Protein AF-A0A150G3X3-F1 (afdb_monomer)

Secondary structure (DSSP, 8-state):
----EEEEEP--S--PPEEETTTTEEEEEHHHHHSTT-S--EEEEEE-TTT--EEEEEE-HHHHHHSEEEEE-TTT--EEEEEE--TTT-----GGGSHHHHHHHHHHHHHHHHHHHHHHHHHHHHS------------PPP-----

Structure (mmCIF, N/CA/C/O backbone):
data_AF-A0A150G3X3-F1
#
_entry.id   AF-A0A150G3X3-F1
#
loop_
_atom_site.group_PDB
_atom_site.id
_atom_site.type_symbol
_atom_site.label_atom_id
_atom_site.label_alt_id
_atom_site.label_comp_id
_atom_site.label_asym_id
_atom_site.label_entity_id
_atom_site.label_seq_id
_atom_site.pdbx_PDB_ins_code
_atom_site.Cartn_x
_atom_site.Cartn_y
_atom_site.Cartn_z
_atom_site.occupancy
_atom_site.B_iso_or_equiv
_atom_site.auth_seq_id
_atom_site.auth_comp_id
_atom_site.auth_asym_id
_atom_site.auth_atom_id
_atom_site.pdbx_PDB_model_num
ATOM 1 N N . MET A 1 1 ? 6.492 -26.488 -3.055 1.00 52.84 1 MET A N 1
ATOM 2 C CA . MET A 1 1 ? 6.072 -25.156 -2.581 1.00 52.84 1 MET A CA 1
ATOM 3 C C . MET A 1 1 ? 5.750 -24.310 -3.801 1.00 52.84 1 MET A C 1
ATOM 5 O O . MET A 1 1 ? 6.534 -24.315 -4.738 1.00 52.84 1 MET A O 1
ATOM 9 N N . ASP A 1 2 ? 4.602 -23.642 -3.835 1.00 73.88 2 ASP A N 1
ATOM 10 C CA . ASP A 1 2 ? 4.276 -22.685 -4.897 1.00 73.88 2 ASP A CA 1
ATOM 11 C C . ASP A 1 2 ? 5.188 -21.458 -4.793 1.00 73.88 2 ASP A C 1
ATOM 13 O O . ASP A 1 2 ? 5.109 -20.706 -3.822 1.00 73.88 2 ASP A O 1
ATOM 17 N N . HIS A 1 3 ? 6.065 -21.259 -5.774 1.00 79.94 3 HIS A N 1
ATOM 18 C CA . HIS A 1 3 ? 7.006 -20.140 -5.792 1.00 79.94 3 HIS A CA 1
ATOM 19 C C . HIS A 1 3 ? 6.464 -18.987 -6.645 1.00 79.94 3 HIS A C 1
ATOM 21 O O . HIS A 1 3 ? 6.050 -19.206 -7.782 1.00 79.94 3 HIS A O 1
ATOM 27 N N . LEU A 1 4 ? 6.507 -17.763 -6.109 1.00 84.38 4 LEU A N 1
ATOM 28 C CA . LEU A 1 4 ? 6.282 -16.539 -6.880 1.00 84.38 4 LEU A CA 1
ATOM 29 C C . LEU A 1 4 ? 7.423 -16.379 -7.895 1.00 84.38 4 LEU A C 1
ATOM 31 O O . LEU A 1 4 ? 8.593 -16.453 -7.512 1.00 84.38 4 LEU A O 1
ATOM 35 N N . ARG A 1 5 ? 7.097 -16.155 -9.170 1.00 87.44 5 ARG A N 1
ATOM 36 C CA . ARG A 1 5 ? 8.093 -15.937 -10.230 1.00 87.44 5 ARG A CA 1
ATOM 37 C C . ARG A 1 5 ? 8.136 -14.465 -10.616 1.00 87.44 5 ARG A C 1
ATOM 39 O O . ARG A 1 5 ? 7.100 -13.811 -10.682 1.00 87.44 5 ARG A O 1
ATOM 46 N N . ILE A 1 6 ? 9.334 -13.948 -10.867 1.00 88.69 6 ILE A N 1
ATOM 47 C CA . ILE A 1 6 ? 9.535 -12.580 -11.349 1.00 88.69 6 ILE A CA 1
ATOM 48 C C . ILE A 1 6 ? 10.105 -12.672 -12.760 1.00 88.69 6 ILE A C 1
ATOM 50 O O . ILE A 1 6 ? 11.126 -13.325 -12.973 1.00 88.69 6 ILE A O 1
ATOM 54 N N . GLU A 1 7 ? 9.434 -12.031 -13.707 1.00 88.94 7 GLU A N 1
ATOM 55 C CA . GLU A 1 7 ? 9.815 -11.968 -15.115 1.00 88.94 7 GLU A CA 1
ATOM 56 C C . GLU A 1 7 ? 10.076 -10.516 -15.525 1.00 88.94 7 GLU A C 1
ATOM 58 O O . GLU A 1 7 ? 9.503 -9.573 -14.972 1.00 88.94 7 GLU A O 1
ATOM 63 N N . VAL A 1 8 ? 10.942 -10.331 -16.520 1.00 86.31 8 VAL A N 1
ATOM 64 C CA . VAL A 1 8 ? 11.180 -9.012 -17.112 1.00 86.31 8 VAL A CA 1
ATOM 65 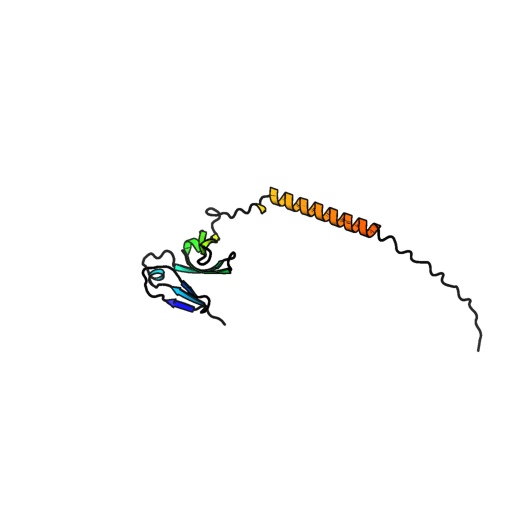C C . VAL A 1 8 ? 10.120 -8.763 -18.178 1.00 86.31 8 VAL A C 1
ATOM 67 O O . VAL A 1 8 ? 9.963 -9.561 -19.102 1.00 86.31 8 VAL A O 1
ATOM 70 N N . LYS A 1 9 ? 9.389 -7.655 -18.044 1.00 84.69 9 LYS A N 1
ATOM 71 C CA . LYS A 1 9 ? 8.433 -7.202 -19.058 1.00 84.69 9 LYS A CA 1
ATOM 72 C C . LYS A 1 9 ? 9.188 -6.521 -20.215 1.00 84.69 9 LYS A C 1
ATOM 74 O O . LYS A 1 9 ? 10.125 -5.769 -19.932 1.00 84.69 9 LYS A O 1
ATOM 79 N N . PRO A 1 10 ? 8.794 -6.731 -21.487 1.00 79.75 10 PRO A N 1
ATOM 80 C CA . PRO A 1 10 ? 9.285 -5.919 -22.602 1.00 79.75 10 PRO A CA 1
ATOM 81 C C . PRO A 1 10 ? 8.984 -4.423 -22.397 1.00 79.75 10 PRO A C 1
ATOM 83 O O . PRO A 1 10 ? 8.023 -4.048 -21.722 1.00 79.75 10 PRO A O 1
ATOM 86 N N . GLU A 1 11 ? 9.835 -3.559 -22.949 1.00 78.00 11 GLU A N 1
ATOM 87 C CA . GLU A 1 11 ? 9.750 -2.114 -22.723 1.00 78.00 11 GLU A CA 1
ATOM 88 C C . GLU A 1 11 ? 8.678 -1.461 -23.606 1.00 78.00 11 GLU A C 1
ATOM 90 O O . GLU A 1 11 ? 8.907 -1.175 -24.775 1.00 78.00 11 GLU A O 1
ATOM 95 N N . ASP A 1 12 ? 7.517 -1.180 -23.015 1.00 75.31 12 ASP A N 1
ATOM 96 C CA . ASP A 1 12 ? 6.393 -0.468 -23.654 1.00 75.31 12 ASP A CA 1
ATOM 97 C C . ASP A 1 12 ? 6.381 1.043 -23.328 1.00 75.31 12 ASP A C 1
ATOM 99 O O . ASP A 1 12 ? 5.379 1.735 -23.490 1.00 75.31 12 ASP A O 1
ATOM 103 N N . GLY A 1 13 ? 7.472 1.571 -22.760 1.00 69.69 13 GLY A N 1
ATOM 104 C CA . GLY A 1 13 ? 7.537 2.941 -22.229 1.00 69.69 13 GLY A CA 1
ATOM 105 C C . GLY A 1 13 ? 6.721 3.168 -20.944 1.00 69.69 13 GLY A C 1
ATOM 106 O O . GLY A 1 13 ? 6.839 4.220 -20.317 1.00 69.69 13 GLY A O 1
ATOM 107 N N . SER A 1 14 ? 5.934 2.179 -20.510 1.00 72.00 14 SER A N 1
ATOM 108 C CA . SER A 1 14 ? 5.267 2.167 -19.208 1.00 72.00 14 SER A CA 1
ATOM 109 C C . SER A 1 14 ? 6.183 1.594 -18.125 1.00 72.00 14 SER A C 1
ATOM 111 O O . SER A 1 14 ? 6.852 0.583 -18.324 1.00 72.00 14 SER A O 1
ATOM 113 N N . THR A 1 15 ? 6.169 2.224 -16.949 1.00 73.56 15 THR A N 1
ATOM 114 C CA . THR A 1 15 ? 6.874 1.751 -15.740 1.00 73.56 15 THR A CA 1
ATOM 115 C C . THR A 1 15 ? 5.976 0.916 -14.825 1.00 73.56 15 THR A C 1
ATOM 117 O O . THR A 1 15 ? 6.357 0.600 -13.696 1.00 73.56 15 THR A O 1
ATOM 120 N N . ASP A 1 16 ? 4.771 0.586 -15.291 1.00 77.62 16 ASP A N 1
ATOM 121 C CA . ASP A 1 16 ? 3.785 -0.145 -14.508 1.00 77.62 16 ASP A CA 1
ATOM 122 C C . ASP A 1 16 ? 4.147 -1.632 -14.368 1.00 77.62 16 ASP A C 1
ATOM 124 O O . ASP A 1 16 ? 4.699 -2.249 -15.284 1.00 77.62 16 ASP A O 1
ATOM 128 N N . VAL A 1 17 ? 3.859 -2.190 -13.190 1.00 86.94 17 VAL A N 1
ATOM 129 C CA . VAL A 1 17 ? 4.148 -3.586 -12.846 1.00 86.94 17 VAL A CA 1
ATOM 130 C C . VAL A 1 17 ? 2.886 -4.409 -13.017 1.00 86.94 17 VAL A C 1
ATOM 132 O O . VAL A 1 17 ? 1.872 -4.129 -12.385 1.00 86.94 17 VAL A O 1
ATOM 135 N N . GLU A 1 18 ? 2.978 -5.486 -13.787 1.00 86.38 18 GLU A N 1
ATOM 136 C CA . GLU A 1 18 ? 1.850 -6.388 -13.995 1.00 86.38 18 GLU A CA 1
ATOM 137 C C . GLU A 1 18 ? 1.944 -7.607 -13.080 1.00 86.38 18 GLU A C 1
ATOM 139 O O . GLU A 1 18 ? 3.018 -8.180 -12.875 1.00 86.38 18 GLU A O 1
ATOM 144 N N . TYR A 1 19 ? 0.800 -8.021 -12.541 1.00 88.19 19 TYR A N 1
ATOM 145 C CA . TYR A 1 19 ? 0.676 -9.231 -11.738 1.00 88.19 19 TYR A CA 1
ATOM 146 C C . TYR A 1 19 ? -0.312 -10.195 -12.384 1.00 88.19 19 TYR A C 1
ATOM 148 O O . TYR A 1 19 ? -1.471 -9.849 -12.602 1.00 88.19 19 TYR A O 1
ATOM 156 N N . ASP A 1 20 ? 0.152 -11.412 -12.646 1.00 86.62 20 ASP A N 1
ATOM 157 C CA . ASP A 1 20 ? -0.656 -12.516 -13.144 1.00 86.62 20 ASP A CA 1
ATOM 158 C C . ASP A 1 20 ? -0.935 -13.505 -12.004 1.00 86.62 20 ASP A C 1
ATOM 160 O O . ASP A 1 20 ? -0.015 -14.138 -11.476 1.00 86.62 20 ASP A O 1
ATOM 164 N N . ASP A 1 21 ? -2.203 -13.618 -11.600 1.00 82.44 21 ASP A N 1
ATOM 165 C CA . ASP A 1 21 ? -2.605 -14.472 -10.474 1.00 82.44 21 ASP A CA 1
ATOM 166 C C . ASP A 1 21 ? -2.565 -15.967 -10.838 1.00 82.44 21 ASP A C 1
ATOM 168 O O . ASP A 1 21 ? -2.140 -16.786 -10.021 1.00 82.44 21 ASP A O 1
ATOM 172 N N . ALA A 1 22 ? -2.911 -16.319 -12.084 1.00 83.56 22 ALA A N 1
ATOM 173 C CA . ALA A 1 22 ? -2.969 -17.703 -12.559 1.00 83.56 22 ALA A CA 1
ATOM 174 C C . ALA A 1 22 ? -1.588 -18.378 -12.559 1.00 83.56 22 ALA A C 1
ATOM 176 O O . ALA A 1 22 ? -1.444 -19.522 -12.125 1.00 83.56 22 ALA A O 1
ATOM 177 N N . GLY A 1 23 ? -0.564 -17.660 -13.018 1.00 82.56 23 GLY A N 1
ATOM 178 C CA . GLY A 1 23 ? 0.825 -18.107 -13.024 1.00 82.56 23 GLY A CA 1
ATOM 179 C C . GLY A 1 23 ? 1.625 -17.695 -11.788 1.00 82.56 23 GLY A C 1
ATOM 180 O O . GLY A 1 23 ? 2.775 -18.117 -11.657 1.00 82.56 23 GLY A O 1
ATOM 181 N N . LYS A 1 24 ? 1.058 -16.866 -10.896 1.00 84.62 24 LYS A N 1
ATOM 182 C CA . LYS A 1 24 ? 1.770 -16.205 -9.783 1.00 84.62 24 LYS A CA 1
ATOM 183 C C . LYS A 1 24 ? 3.060 -15.531 -10.271 1.00 84.62 24 LYS A C 1
ATOM 185 O O . LYS A 1 24 ? 4.131 -15.696 -9.677 1.00 84.62 24 LYS A O 1
ATOM 190 N N . VAL A 1 25 ? 2.949 -14.795 -11.376 1.00 88.94 25 VAL A N 1
ATOM 191 C CA . VAL A 1 25 ? 4.074 -14.123 -12.034 1.00 88.94 25 VAL A CA 1
ATOM 192 C C . VAL A 1 25 ? 3.952 -12.616 -11.859 1.00 88.94 25 VAL A C 1
ATOM 194 O O . VAL A 1 25 ? 2.910 -12.032 -12.146 1.00 88.94 25 VAL A O 1
ATOM 197 N N . VAL A 1 26 ? 5.032 -11.974 -11.423 1.00 89.38 26 VAL A N 1
ATOM 198 C CA . VAL A 1 26 ? 5.168 -10.513 -11.443 1.00 89.38 26 VAL A CA 1
ATOM 199 C C . VAL A 1 26 ? 6.042 -10.128 -12.629 1.00 89.38 26 VAL A C 1
ATOM 201 O O . VAL A 1 26 ? 7.178 -10.590 -12.719 1.00 89.38 26 VAL A O 1
ATOM 204 N N . ARG A 1 27 ? 5.541 -9.269 -13.517 1.00 90.12 27 ARG A N 1
ATOM 205 C CA . ARG A 1 27 ? 6.283 -8.772 -14.680 1.00 90.12 27 ARG A CA 1
ATOM 206 C C . ARG A 1 27 ? 6.703 -7.331 -14.450 1.00 90.12 27 ARG A C 1
ATOM 208 O O . ARG A 1 27 ? 5.855 -6.462 -14.256 1.00 90.12 27 ARG A O 1
ATOM 215 N N . ILE A 1 28 ? 8.011 -7.085 -14.453 1.00 88.31 28 ILE A N 1
ATOM 216 C CA . ILE A 1 28 ? 8.592 -5.777 -14.126 1.00 88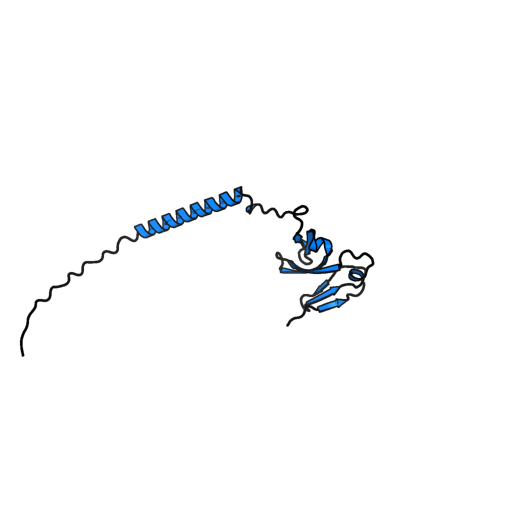.31 28 ILE A CA 1
ATOM 217 C C . ILE A 1 28 ? 9.413 -5.282 -15.322 1.00 88.31 28 ILE A C 1
ATOM 219 O O . ILE A 1 28 ? 10.293 -6.014 -15.781 1.00 88.31 28 ILE A O 1
ATOM 223 N N . PRO A 1 29 ? 9.165 -4.068 -15.841 1.00 85.44 29 PRO A N 1
ATOM 224 C CA . PRO A 1 29 ? 10.010 -3.492 -16.880 1.00 85.44 29 PRO A CA 1
ATOM 225 C C . PRO A 1 29 ? 11.380 -3.114 -16.302 1.00 85.44 29 PRO A C 1
ATOM 227 O O . PRO A 1 29 ? 11.477 -2.559 -15.204 1.00 85.44 29 PRO A O 1
ATOM 230 N N . LEU A 1 30 ? 12.454 -3.402 -17.043 1.00 81.31 30 LEU A N 1
ATOM 231 C CA . LEU A 1 30 ? 13.827 -3.186 -16.569 1.00 81.31 30 LEU A CA 1
ATOM 232 C C . LEU A 1 30 ? 14.127 -1.701 -16.295 1.00 81.31 30 LEU A C 1
ATOM 234 O O . LEU A 1 30 ? 14.783 -1.378 -15.303 1.00 81.31 30 LEU A O 1
ATOM 238 N N . SER A 1 31 ? 13.570 -0.791 -17.098 1.00 79.00 31 SER A N 1
ATOM 239 C CA . SER A 1 31 ? 13.632 0.663 -16.879 1.00 79.00 31 SER A CA 1
ATOM 240 C C . SER A 1 31 ? 13.102 1.108 -15.514 1.00 79.00 31 SER A C 1
ATOM 242 O O . SER A 1 31 ? 13.618 2.075 -14.950 1.00 79.00 31 SER A O 1
ATOM 244 N N . ALA A 1 32 ? 12.135 0.395 -14.929 1.00 77.75 32 ALA A N 1
ATOM 245 C CA . ALA A 1 32 ? 11.631 0.715 -13.594 1.00 77.75 32 ALA A CA 1
ATOM 246 C C . ALA A 1 32 ? 12.599 0.312 -12.462 1.00 77.75 32 ALA A C 1
ATOM 248 O O . ALA A 1 32 ? 12.485 0.836 -11.354 1.00 77.75 32 ALA A O 1
ATOM 249 N N . LEU A 1 33 ? 13.560 -0.583 -12.729 1.00 74.81 33 LEU A N 1
ATOM 250 C CA . LEU A 1 33 ? 14.556 -1.053 -11.756 1.00 74.81 33 LEU A CA 1
ATOM 251 C C . LEU A 1 33 ? 15.936 -0.403 -11.933 1.00 74.81 33 LEU A C 1
ATOM 253 O O . LEU A 1 33 ? 16.648 -0.227 -10.946 1.00 74.81 33 LEU A O 1
ATOM 257 N N . SER A 1 34 ? 16.319 -0.060 -13.167 1.00 68.50 34 SER A N 1
ATOM 258 C CA . SER A 1 34 ? 17.689 0.354 -13.518 1.00 68.50 34 SER A CA 1
ATOM 259 C C . SER A 1 34 ? 17.838 1.823 -13.927 1.00 68.50 34 SER A C 1
ATOM 261 O O . SER A 1 34 ? 18.949 2.248 -14.232 1.00 68.50 34 SER A O 1
ATOM 263 N N . GLY A 1 35 ? 16.761 2.615 -13.937 1.00 65.88 35 GLY A N 1
ATOM 264 C CA . GLY A 1 35 ? 16.844 4.041 -14.255 1.00 65.88 35 GLY A CA 1
ATOM 265 C C . GLY A 1 35 ? 17.709 4.814 -13.253 1.00 65.88 35 GLY A C 1
ATOM 266 O O . GLY A 1 35 ? 17.507 4.719 -12.039 1.00 65.88 35 GLY A O 1
ATOM 267 N N . GLU A 1 36 ? 18.656 5.610 -13.749 1.00 56.31 36 GLU A N 1
ATOM 268 C CA . GLU A 1 36 ? 19.462 6.510 -12.923 1.00 56.31 36 GLU A CA 1
ATOM 269 C C . GLU A 1 36 ? 18.526 7.499 -12.199 1.00 56.31 36 GLU A C 1
ATOM 271 O O . GLU A 1 36 ? 17.821 8.291 -12.822 1.00 56.31 36 GLU A O 1
ATOM 276 N N . GLY A 1 37 ? 18.425 7.383 -10.869 1.00 62.47 37 GLY A N 1
ATOM 277 C CA . GLY A 1 37 ? 17.469 8.151 -10.058 1.00 62.47 37 GLY A CA 1
ATOM 278 C C . GLY A 1 37 ? 16.116 7.475 -9.780 1.00 62.47 37 GLY A C 1
ATOM 279 O O . GLY A 1 37 ? 15.193 8.147 -9.308 1.00 62.47 37 GLY A O 1
ATOM 280 N N . ALA A 1 38 ? 15.973 6.164 -10.016 1.00 67.44 38 ALA A N 1
ATOM 281 C CA . ALA A 1 38 ? 14.762 5.412 -9.683 1.00 67.44 38 ALA A CA 1
ATOM 282 C C . ALA A 1 38 ? 14.440 5.487 -8.175 1.00 67.44 38 ALA A C 1
ATOM 284 O O . ALA A 1 38 ? 15.006 4.788 -7.339 1.00 67.44 38 ALA A O 1
ATOM 285 N N 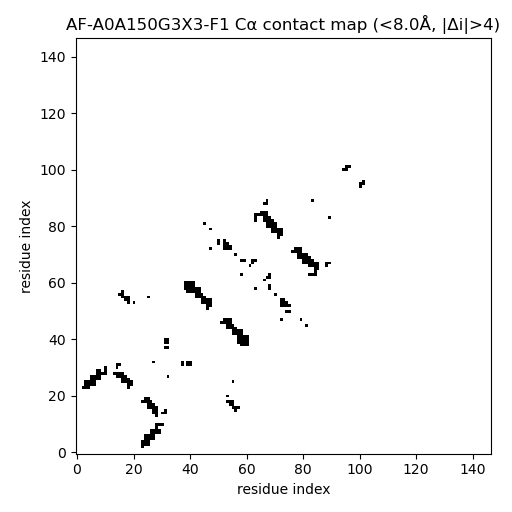. ARG A 1 39 ? 13.479 6.346 -7.810 1.00 76.81 39 ARG A N 1
ATOM 286 C CA . ARG A 1 39 ? 13.010 6.501 -6.420 1.00 76.81 39 ARG A CA 1
ATOM 287 C C . ARG A 1 39 ? 12.136 5.343 -5.942 1.00 76.81 39 ARG A C 1
ATOM 289 O O . ARG A 1 39 ? 11.888 5.255 -4.747 1.00 76.81 39 ARG A O 1
ATOM 296 N N . ARG A 1 40 ? 11.608 4.511 -6.848 1.00 83.81 40 ARG A N 1
ATOM 297 C CA . ARG A 1 40 ? 10.646 3.437 -6.552 1.00 83.81 40 ARG A CA 1
ATOM 298 C C . ARG A 1 40 ? 11.229 2.085 -6.949 1.00 83.81 40 ARG A C 1
ATOM 300 O O . ARG A 1 40 ? 11.025 1.632 -8.063 1.00 83.81 40 ARG A O 1
ATOM 307 N N . THR A 1 41 ? 11.956 1.463 -6.031 1.00 86.38 41 THR A N 1
ATOM 308 C CA . THR A 1 41 ? 12.691 0.210 -6.278 1.00 86.38 41 THR A CA 1
ATOM 309 C C . THR A 1 41 ? 12.194 -0.956 -5.429 1.00 86.38 41 THR A C 1
ATOM 311 O O . THR A 1 41 ? 12.546 -2.104 -5.686 1.00 86.38 41 THR A O 1
ATOM 314 N N . LYS A 1 42 ? 11.358 -0.698 -4.416 1.00 88.44 42 LYS A N 1
ATOM 315 C CA . LYS A 1 42 ? 10.839 -1.746 -3.537 1.00 88.44 42 LYS A CA 1
ATOM 316 C C . LYS A 1 42 ? 9.564 -2.336 -4.133 1.00 88.44 42 LYS A C 1
ATOM 318 O O . LYS A 1 42 ? 8.561 -1.634 -4.222 1.00 88.44 42 LYS A O 1
ATOM 323 N N . LEU A 1 43 ? 9.587 -3.613 -4.507 1.00 90.56 43 LEU A N 1
ATOM 324 C CA . LEU A 1 43 ? 8.391 -4.331 -4.950 1.00 90.56 43 LEU A CA 1
ATOM 325 C C . LEU A 1 43 ? 7.517 -4.704 -3.748 1.00 90.56 43 LEU A C 1
ATOM 327 O O . LEU A 1 43 ? 7.993 -5.314 -2.791 1.00 90.56 43 LEU A O 1
ATOM 331 N N . VAL A 1 44 ? 6.235 -4.362 -3.818 1.00 92.00 44 VAL A N 1
ATOM 332 C CA . VAL A 1 44 ? 5.225 -4.711 -2.818 1.00 92.00 44 VAL A CA 1
ATOM 333 C C . VAL A 1 44 ? 4.063 -5.392 -3.520 1.00 92.00 44 VAL A C 1
ATOM 335 O O . VAL A 1 44 ? 3.513 -4.849 -4.474 1.00 92.00 44 VAL A O 1
ATOM 338 N N . LEU A 1 45 ? 3.687 -6.569 -3.028 1.00 92.75 45 LEU A N 1
ATOM 339 C CA . LEU A 1 45 ? 2.474 -7.279 -3.415 1.00 92.75 45 LEU A CA 1
ATOM 340 C C . LEU A 1 45 ? 1.490 -7.188 -2.251 1.00 92.75 45 LEU A C 1
ATOM 342 O O . LEU A 1 45 ? 1.826 -7.585 -1.135 1.00 92.75 45 LEU A O 1
ATOM 346 N N . PHE A 1 46 ? 0.291 -6.670 -2.499 1.00 93.75 46 PHE A N 1
ATOM 347 C CA . PHE A 1 46 ? -0.759 -6.593 -1.485 1.00 93.75 46 PHE A CA 1
ATOM 348 C C . PHE A 1 46 ? -2.083 -7.136 -2.018 1.00 93.75 46 PHE A C 1
ATOM 350 O O . PHE A 1 46 ? -2.310 -7.189 -3.227 1.00 93.75 46 PHE A O 1
ATOM 357 N N . THR A 1 47 ? -2.949 -7.554 -1.097 1.00 94.06 47 THR A N 1
ATOM 358 C CA . THR A 1 47 ? -4.305 -8.031 -1.397 1.00 94.06 47 THR A CA 1
ATOM 359 C C . THR A 1 47 ? -5.303 -6.980 -0.926 1.00 94.06 47 THR A C 1
ATOM 361 O O . THR A 1 47 ? -5.222 -6.509 0.206 1.00 94.06 47 THR A O 1
ATOM 364 N N . CYS A 1 48 ? -6.224 -6.577 -1.797 1.00 94.25 48 CYS A N 1
ATOM 365 C CA . CYS A 1 48 ? -7.275 -5.624 -1.468 1.00 94.25 48 CYS A CA 1
ATOM 366 C C . CYS A 1 48 ? -8.315 -6.273 -0.548 1.00 94.25 48 CYS A C 1
ATOM 368 O O . CYS A 1 48 ? -8.965 -7.240 -0.936 1.00 94.25 48 CYS A O 1
ATOM 370 N N . ASN A 1 49 ? -8.558 -5.690 0.627 1.00 93.12 49 ASN A N 1
ATOM 371 C CA . ASN A 1 49 ? -9.579 -6.194 1.556 1.00 93.12 49 ASN A CA 1
ATOM 372 C C . ASN A 1 49 ? -11.021 -6.004 1.049 1.00 93.12 49 ASN A C 1
ATOM 374 O O . ASN A 1 49 ? -11.930 -6.650 1.555 1.00 93.12 49 ASN A O 1
ATOM 378 N N . LYS A 1 50 ? -11.248 -5.119 0.066 1.00 93.38 50 LYS A N 1
ATOM 379 C CA . LYS A 1 50 ? -12.587 -4.842 -0.478 1.00 93.38 50 LYS A CA 1
ATOM 380 C C . LYS A 1 50 ? -13.000 -5.843 -1.558 1.00 93.38 50 LYS A C 1
ATOM 382 O O . LYS A 1 50 ? -14.121 -6.329 -1.527 1.00 93.38 50 LYS A O 1
ATOM 387 N N . CYS A 1 51 ? -12.130 -6.110 -2.534 1.00 94.88 51 CYS A N 1
ATOM 388 C CA . CYS A 1 51 ? -12.450 -6.976 -3.677 1.00 94.88 51 CYS A CA 1
ATOM 389 C C . CYS A 1 51 ? -11.661 -8.293 -3.714 1.00 94.88 51 CYS A C 1
ATOM 391 O O . CYS A 1 51 ? -11.909 -9.112 -4.590 1.00 94.88 51 CYS A O 1
ATOM 393 N N . GLY A 1 52 ? -10.684 -8.492 -2.824 1.00 92.12 52 GLY A N 1
ATOM 394 C CA . GLY A 1 52 ? -9.809 -9.670 -2.821 1.00 92.12 52 GLY A CA 1
ATOM 395 C C . GLY A 1 52 ? -8.738 -9.683 -3.919 1.00 92.12 52 GLY A C 1
ATOM 396 O O . GLY A 1 52 ? -7.878 -10.559 -3.914 1.00 92.12 52 GLY A O 1
ATOM 397 N N . GLY A 1 53 ? -8.749 -8.716 -4.842 1.00 90.38 53 GLY A N 1
ATOM 398 C CA . GLY A 1 53 ? -7.763 -8.613 -5.918 1.00 90.38 53 GLY A CA 1
ATOM 399 C C . GLY A 1 53 ? -6.349 -8.352 -5.392 1.00 90.38 53 GLY A C 1
ATOM 400 O O . GLY A 1 53 ? -6.159 -7.598 -4.433 1.00 90.38 53 GLY A O 1
ATOM 401 N N . ARG A 1 54 ? -5.345 -8.961 -6.030 1.00 91.50 54 ARG A N 1
ATOM 402 C CA . ARG A 1 54 ? -3.924 -8.745 -5.726 1.00 91.50 54 ARG A CA 1
ATOM 403 C C . ARG A 1 54 ? -3.320 -7.716 -6.665 1.00 91.50 54 ARG A C 1
ATOM 405 O O . ARG A 1 54 ? -3.644 -7.665 -7.846 1.00 91.50 54 ARG A O 1
ATOM 412 N N . THR A 1 55 ? -2.426 -6.890 -6.144 1.00 92.12 55 THR A N 1
ATOM 413 C CA . THR A 1 55 ? -1.749 -5.859 -6.933 1.00 92.12 55 THR A CA 1
ATOM 414 C C . THR A 1 55 ? -0.286 -5.781 -6.526 1.00 92.12 55 THR A C 1
ATOM 416 O O . THR A 1 55 ? 0.033 -5.706 -5.336 1.00 92.12 55 THR A O 1
ATOM 419 N N . ALA A 1 56 ? 0.601 -5.815 -7.520 1.00 92.44 56 ALA A N 1
ATOM 420 C CA . ALA A 1 56 ? 2.033 -5.617 -7.352 1.00 92.44 56 ALA A CA 1
ATOM 421 C C . ALA A 1 56 ? 2.401 -4.181 -7.741 1.00 92.44 56 ALA A C 1
ATOM 423 O O . ALA A 1 56 ? 1.891 -3.657 -8.725 1.00 92.44 56 ALA A O 1
ATOM 424 N N . ARG A 1 57 ? 3.275 -3.523 -6.974 1.00 90.19 57 ARG A N 1
ATOM 425 C CA . ARG A 1 57 ? 3.700 -2.149 -7.264 1.00 90.19 57 ARG A CA 1
ATOM 426 C C . ARG A 1 57 ? 5.110 -1.872 -6.770 1.00 90.19 57 ARG A C 1
ATOM 428 O O . ARG A 1 57 ? 5.514 -2.367 -5.719 1.00 90.19 57 ARG A O 1
ATOM 435 N N . LEU A 1 58 ? 5.833 -1.024 -7.497 1.00 90.44 58 LEU A N 1
ATOM 436 C CA . LEU A 1 58 ? 7.098 -0.457 -7.038 1.00 90.44 58 LEU A CA 1
ATOM 437 C C . LEU A 1 58 ? 6.848 0.799 -6.198 1.00 90.44 58 LEU A C 1
ATOM 439 O O . LEU A 1 58 ? 6.195 1.749 -6.637 1.00 90.44 58 LEU A O 1
ATOM 443 N N . VAL A 1 59 ? 7.389 0.816 -4.983 1.00 91.56 59 VAL A N 1
ATOM 444 C CA . VAL A 1 59 ? 7.251 1.914 -4.021 1.00 91.56 59 VAL A CA 1
ATOM 445 C C . VAL A 1 59 ? 8.615 2.450 -3.607 1.00 91.56 59 VAL A C 1
ATOM 447 O O . VAL A 1 59 ? 9.649 1.802 -3.788 1.00 91.56 59 VAL A O 1
ATOM 450 N N . ASN A 1 60 ? 8.623 3.663 -3.053 1.00 90.00 60 ASN A N 1
ATOM 451 C CA . ASN A 1 60 ? 9.849 4.250 -2.533 1.00 90.00 60 ASN A CA 1
ATOM 452 C C . ASN A 1 60 ? 10.274 3.524 -1.243 1.00 90.00 60 ASN A C 1
ATOM 454 O O . ASN A 1 60 ? 9.495 3.526 -0.285 1.00 90.00 60 ASN A O 1
ATOM 458 N N . PRO A 1 61 ? 11.483 2.928 -1.189 1.00 91.00 61 PRO A N 1
ATOM 459 C CA . PRO A 1 61 ? 11.952 2.216 -0.004 1.00 91.00 61 PRO A CA 1
ATOM 460 C C . PRO A 1 61 ? 12.023 3.118 1.235 1.00 91.00 61 PRO A C 1
ATOM 462 O O . PRO A 1 61 ? 11.606 2.700 2.309 1.00 91.00 61 PRO A O 1
ATOM 465 N N . VAL A 1 62 ? 12.437 4.379 1.087 1.00 90.06 62 VAL A N 1
ATOM 466 C CA . VAL A 1 62 ? 12.529 5.328 2.210 1.00 90.06 62 VAL A CA 1
ATOM 467 C C . VAL A 1 62 ? 11.142 5.647 2.767 1.00 90.06 62 VAL A C 1
ATOM 4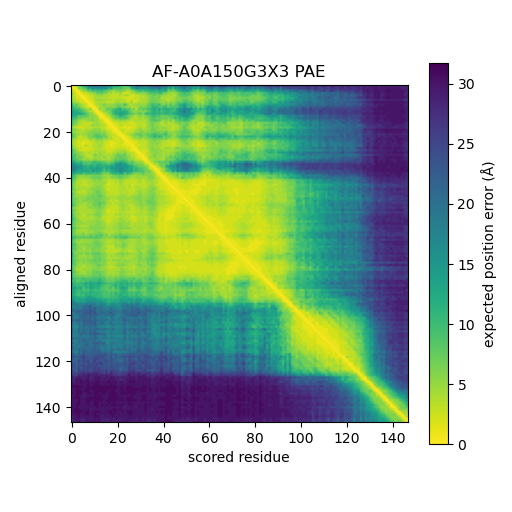69 O O . VAL A 1 62 ? 10.940 5.658 3.979 1.00 90.06 62 VAL A O 1
ATOM 472 N N . ALA A 1 63 ? 10.154 5.854 1.890 1.00 90.44 63 ALA A N 1
ATOM 473 C CA . ALA A 1 63 ? 8.775 6.090 2.318 1.00 90.44 63 ALA A CA 1
ATOM 474 C C . ALA A 1 63 ? 8.175 4.855 3.008 1.00 90.44 63 ALA A C 1
ATOM 476 O O . ALA A 1 63 ? 7.405 4.998 3.953 1.00 90.44 63 ALA A O 1
ATOM 477 N N . TRP A 1 64 ? 8.561 3.653 2.575 1.00 92.12 64 TRP A N 1
ATOM 478 C CA . TRP A 1 64 ? 8.160 2.408 3.224 1.00 92.12 64 TRP A CA 1
ATOM 479 C C . TRP A 1 64 ? 8.728 2.286 4.645 1.00 92.12 64 TRP A C 1
ATOM 481 O O . TRP A 1 64 ? 8.034 1.866 5.567 1.00 92.12 64 TRP A O 1
ATOM 491 N N . GLU A 1 65 ? 9.990 2.654 4.848 1.00 91.38 65 GLU A N 1
ATOM 492 C CA . GLU A 1 65 ? 10.650 2.478 6.144 1.00 91.38 65 GLU A CA 1
ATOM 493 C C . GLU A 1 65 ? 10.372 3.607 7.138 1.00 91.38 65 GLU A C 1
ATOM 495 O O . GLU A 1 65 ? 10.254 3.338 8.336 1.00 91.38 65 GLU A O 1
ATOM 500 N N . GLN A 1 66 ? 10.254 4.850 6.662 1.00 90.12 66 GLN A N 1
ATOM 501 C CA . GLN A 1 66 ? 10.213 6.052 7.506 1.00 90.12 66 GLN A CA 1
ATOM 502 C C . GLN A 1 66 ? 9.028 6.986 7.232 1.00 90.12 66 GLN A C 1
ATOM 504 O O . GLN A 1 66 ? 8.879 8.004 7.907 1.00 90.12 66 GLN A O 1
ATOM 509 N N . GLY A 1 67 ? 8.192 6.682 6.244 1.00 90.81 67 GLY A N 1
ATOM 510 C CA . GLY A 1 67 ? 7.123 7.566 5.800 1.00 90.81 67 GLY A CA 1
ATOM 511 C C . GLY A 1 67 ? 5.760 6.892 5.783 1.00 90.81 67 GLY A C 1
ATOM 512 O O . GLY A 1 67 ? 5.393 6.123 6.682 1.00 90.81 67 GLY A O 1
ATOM 513 N N . VAL A 1 68 ? 5.003 7.252 4.750 1.00 92.62 68 VAL A N 1
ATOM 514 C CA . VAL A 1 68 ? 3.679 6.722 4.451 1.00 92.62 68 VAL A CA 1
ATOM 515 C C . VAL A 1 68 ? 3.642 6.351 2.972 1.00 92.62 68 VAL A C 1
ATOM 517 O O . VAL A 1 68 ? 4.142 7.094 2.124 1.00 92.62 68 VAL A O 1
ATOM 520 N N . VAL A 1 69 ? 3.069 5.194 2.665 1.00 93.31 69 VAL A N 1
ATOM 521 C CA . VAL A 1 69 ? 2.907 4.680 1.307 1.00 93.31 69 VAL A CA 1
ATOM 522 C C . VAL A 1 69 ? 1.450 4.301 1.095 1.00 93.31 69 VAL A C 1
ATOM 524 O O . VAL A 1 69 ? 0.899 3.470 1.818 1.00 93.31 69 VAL A O 1
ATOM 527 N N . PHE A 1 70 ? 0.863 4.880 0.052 1.00 93.00 70 PHE A N 1
ATOM 528 C CA . PHE A 1 70 ? -0.466 4.539 -0.436 1.00 93.00 70 PHE A CA 1
ATOM 529 C C . PHE A 1 70 ? -0.357 3.728 -1.725 1.00 93.00 70 PHE A C 1
ATOM 531 O O . PHE A 1 70 ? 0.526 3.969 -2.553 1.00 93.00 70 PHE A O 1
ATOM 538 N N . GLY A 1 71 ? -1.266 2.778 -1.900 1.00 92.25 71 GLY A N 1
ATOM 539 C CA . GLY A 1 71 ? -1.368 1.955 -3.095 1.00 92.25 71 GLY A CA 1
ATOM 540 C C . GLY A 1 71 ? -2.806 1.888 -3.574 1.00 92.25 71 GLY A C 1
ATOM 541 O O . GLY A 1 71 ? -3.701 1.540 -2.810 1.00 92.25 71 GLY A O 1
ATOM 542 N N . GLN A 1 72 ? -3.022 2.209 -4.844 1.00 93.75 72 GLN A N 1
ATOM 543 C CA . GLN A 1 72 ? -4.303 1.982 -5.501 1.00 93.75 72 GLN A CA 1
ATOM 544 C C . GLN A 1 72 ? -4.425 0.509 -5.909 1.00 93.75 72 GLN A C 1
ATOM 546 O O . GLN A 1 72 ? -3.472 -0.054 -6.453 1.00 93.75 72 GLN A O 1
ATOM 551 N N . CYS A 1 73 ? -5.574 -0.110 -5.638 1.00 93.62 73 CYS A N 1
ATOM 552 C CA . CYS A 1 73 ? -5.892 -1.453 -6.115 1.00 93.62 73 CYS A CA 1
ATOM 553 C C . CYS A 1 73 ? -6.068 -1.446 -7.640 1.00 93.62 73 CYS A C 1
ATOM 555 O O . CYS A 1 73 ? -6.841 -0.644 -8.155 1.00 93.62 73 CYS A O 1
ATOM 557 N N . GLY A 1 74 ? -5.416 -2.370 -8.350 1.00 89.00 74 GLY A N 1
ATOM 558 C CA . GLY A 1 74 ? -5.534 -2.482 -9.810 1.00 89.00 74 GLY A CA 1
ATOM 559 C C . GLY A 1 74 ? -6.887 -3.012 -10.307 1.00 89.00 74 GLY A C 1
ATOM 560 O O . GLY A 1 74 ? -7.163 -2.931 -11.494 1.00 89.00 74 GLY A O 1
ATOM 561 N N . THR A 1 75 ? -7.731 -3.560 -9.422 1.00 90.25 75 THR A N 1
ATOM 562 C CA . THR A 1 75 ? -9.031 -4.152 -9.796 1.00 90.25 75 THR A CA 1
ATOM 563 C C . THR A 1 75 ? -10.213 -3.239 -9.483 1.00 90.25 75 THR A C 1
ATOM 565 O O . THR A 1 75 ? -11.098 -3.081 -10.311 1.00 90.25 75 THR A O 1
ATOM 568 N N . CYS A 1 76 ? -10.270 -2.678 -8.270 1.00 94.12 76 CYS A N 1
ATOM 569 C CA . CYS A 1 76 ? -11.399 -1.851 -7.822 1.00 94.12 76 CYS A CA 1
ATOM 570 C C . CYS A 1 76 ? -11.039 -0.374 -7.630 1.00 94.12 76 CYS A C 1
ATOM 572 O O . CYS A 1 76 ? -11.864 0.385 -7.126 1.00 94.12 76 CYS A O 1
ATOM 574 N N . GLU A 1 77 ? -9.802 0.008 -7.966 1.00 93.56 77 GLU A N 1
ATOM 575 C CA . GLU A 1 77 ? -9.298 1.389 -7.983 1.00 93.56 77 GLU A CA 1
ATOM 576 C C . GLU A 1 77 ? -9.357 2.138 -6.640 1.00 93.56 77 GLU A C 1
ATOM 578 O O . GLU A 1 77 ? -9.067 3.333 -6.575 1.00 93.56 77 GLU A O 1
ATOM 583 N N . VAL A 1 78 ? -9.661 1.435 -5.545 1.00 94.94 78 VAL A N 1
ATOM 584 C CA . VAL A 1 78 ? -9.654 1.981 -4.185 1.00 94.94 78 VAL A CA 1
ATOM 585 C C . VAL A 1 78 ? -8.221 2.191 -3.704 1.00 94.94 78 VAL A C 1
ATOM 587 O O . VAL A 1 78 ? -7.335 1.365 -3.934 1.00 94.94 78 VAL A O 1
ATOM 590 N N . TRP A 1 79 ? -8.004 3.302 -3.003 1.00 94.06 79 TRP A N 1
ATOM 591 C CA . TRP A 1 79 ? -6.740 3.616 -2.350 1.00 94.06 79 TRP A CA 1
ATOM 592 C C . TRP A 1 79 ? -6.640 2.932 -0.991 1.00 94.06 79 TRP A C 1
ATOM 594 O O . TRP A 1 79 ? -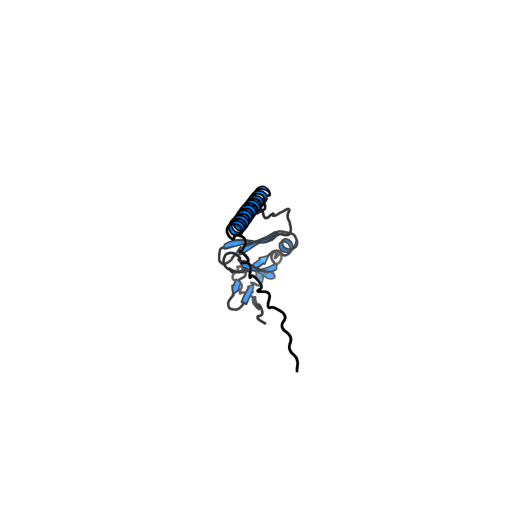7.530 3.045 -0.152 1.00 94.06 79 TRP A O 1
ATOM 604 N N . HIS A 1 80 ? -5.524 2.249 -0.770 1.00 93.25 80 HIS A N 1
ATOM 605 C CA . HIS A 1 80 ? -5.194 1.588 0.482 1.00 93.25 80 HIS A CA 1
ATOM 606 C C . HIS A 1 80 ? -3.946 2.208 1.094 1.00 93.25 80 HIS A C 1
ATOM 608 O O . HIS A 1 80 ? -2.978 2.523 0.395 1.00 93.25 80 HIS A O 1
ATOM 614 N N . VAL A 1 81 ? -3.948 2.331 2.417 1.00 92.88 81 VAL A N 1
ATOM 615 C CA . VAL A 1 81 ? -2.731 2.617 3.174 1.00 92.88 81 VAL A CA 1
ATOM 616 C C . VAL A 1 81 ? -1.949 1.315 3.278 1.00 92.88 81 VAL A C 1
ATOM 618 O O . VAL A 1 81 ? -2.407 0.363 3.902 1.00 92.88 81 VAL A O 1
ATOM 621 N N . LEU A 1 82 ? -0.792 1.247 2.620 1.00 92.69 82 LEU A N 1
ATOM 622 C CA . LEU A 1 82 ? 0.045 0.044 2.632 1.00 92.69 82 LEU A CA 1
ATOM 623 C C . LEU A 1 82 ? 0.989 0.041 3.830 1.00 92.69 82 LEU A C 1
ATOM 625 O O . LEU A 1 82 ? 1.235 -0.995 4.437 1.00 92.69 82 LEU A O 1
ATOM 629 N N . GLN A 1 83 ? 1.530 1.210 4.158 1.00 91.81 83 GLN A N 1
ATOM 630 C CA . GLN A 1 83 ? 2.437 1.383 5.280 1.00 91.81 83 GLN A CA 1
ATOM 631 C C . GLN A 1 83 ? 2.326 2.818 5.783 1.00 91.81 83 GLN A C 1
ATOM 633 O O . GLN A 1 83 ? 2.461 3.751 4.999 1.00 91.81 83 GLN A O 1
ATOM 638 N N . ALA A 1 84 ? 2.126 3.002 7.085 1.00 89.31 84 ALA A N 1
ATOM 639 C CA . ALA A 1 84 ? 2.156 4.311 7.727 1.00 89.31 84 ALA A CA 1
ATOM 640 C C . ALA A 1 84 ? 2.960 4.213 9.026 1.00 89.31 84 ALA A C 1
ATOM 642 O O . ALA A 1 84 ? 2.447 3.792 10.058 1.00 89.31 84 ALA A O 1
ATOM 643 N N . ARG A 1 85 ? 4.258 4.532 8.963 1.00 85.75 85 ARG A N 1
ATOM 644 C CA . ARG A 1 85 ? 5.138 4.529 10.150 1.00 85.75 85 ARG A CA 1
ATOM 645 C C . ARG A 1 85 ? 5.279 5.909 10.775 1.00 85.75 85 ARG A C 1
ATOM 647 O O . ARG A 1 85 ? 5.583 6.019 11.960 1.00 85.75 85 ARG A O 1
ATOM 654 N N . ASN A 1 86 ? 5.050 6.959 9.993 1.00 86.94 86 ASN A N 1
ATOM 655 C CA . ASN A 1 86 ? 5.189 8.332 10.450 1.00 86.94 86 ASN A CA 1
ATOM 656 C C . ASN A 1 86 ? 3.833 8.961 10.798 1.00 86.94 86 ASN A C 1
ATOM 658 O O . ASN A 1 86 ? 3.136 9.476 9.923 1.00 86.94 86 ASN A O 1
ATOM 662 N N . LYS A 1 87 ? 3.513 8.981 12.098 1.00 82.69 87 LYS A N 1
ATOM 663 C CA . LYS A 1 87 ? 2.278 9.571 12.645 1.00 82.69 87 LYS A CA 1
ATOM 664 C C . LYS A 1 87 ? 2.150 11.083 12.424 1.00 82.69 87 LYS A C 1
ATOM 666 O O . LYS A 1 87 ? 1.059 11.617 12.520 1.00 82.69 87 LYS A O 1
ATOM 671 N N . LYS A 1 88 ? 3.246 11.790 12.111 1.00 85.44 88 LYS A N 1
ATOM 672 C CA . LYS A 1 88 ? 3.186 13.230 11.791 1.00 85.44 88 LYS A CA 1
ATOM 673 C C . LYS A 1 88 ? 2.588 13.502 10.410 1.00 85.44 88 LYS A C 1
ATOM 675 O O . LYS A 1 88 ? 2.221 14.635 10.129 1.00 85.44 88 LYS A O 1
ATOM 680 N N . ILE A 1 89 ? 2.576 12.497 9.534 1.00 84.31 89 ILE A N 1
ATOM 681 C CA . ILE A 1 89 ? 2.140 12.626 8.137 1.00 84.31 89 ILE A CA 1
ATOM 682 C C . ILE A 1 89 ? 0.744 12.028 7.947 1.00 84.31 89 ILE A C 1
ATOM 684 O O . ILE A 1 89 ? -0.008 12.485 7.093 1.00 84.31 89 ILE A O 1
ATOM 688 N N . TYR A 1 90 ? 0.405 10.998 8.721 1.00 85.94 90 TYR A N 1
ATOM 689 C CA . TYR A 1 90 ? -0.850 10.274 8.586 1.00 85.94 90 TYR A CA 1
ATOM 690 C C . TYR A 1 90 ? -1.300 9.713 9.933 1.00 85.94 90 TYR A C 1
ATOM 692 O O . TYR A 1 90 ? -0.505 9.096 10.647 1.00 85.94 90 TYR A O 1
ATOM 700 N N . GLU A 1 91 ? -2.588 9.864 10.217 1.00 85.19 91 GLU A N 1
ATOM 701 C CA . GLU A 1 91 ? -3.278 9.255 11.346 1.00 85.19 91 GLU A CA 1
ATOM 702 C C . GLU A 1 91 ? -4.595 8.656 10.848 1.00 85.19 91 GLU A C 1
ATOM 704 O O . GLU A 1 91 ? -5.347 9.301 10.116 1.00 85.19 91 GLU A O 1
ATOM 709 N N . GLU A 1 92 ? -4.851 7.398 11.206 1.00 82.94 92 GLU A N 1
ATOM 710 C CA . GLU A 1 92 ? -6.119 6.744 10.901 1.00 82.94 92 GLU A CA 1
ATOM 711 C C . GLU A 1 92 ? -7.117 7.082 12.006 1.00 82.94 92 GLU A C 1
ATOM 713 O O . GLU A 1 92 ? -7.027 6.561 13.115 1.00 82.94 92 GLU A O 1
ATOM 718 N N . VAL A 1 93 ? -8.065 7.963 11.692 1.00 85.06 93 VAL A N 1
ATOM 719 C CA . VAL A 1 93 ? -9.177 8.284 12.586 1.00 85.06 93 VAL A CA 1
ATOM 720 C C . VAL A 1 93 ? -10.323 7.327 12.293 1.00 85.06 93 VAL A C 1
ATOM 722 O O . VAL A 1 93 ? -10.913 7.354 11.211 1.00 85.06 93 VAL A O 1
ATOM 725 N N . ARG A 1 94 ? -10.652 6.477 13.264 1.00 80.75 94 ARG A N 1
ATOM 726 C CA . ARG A 1 94 ? -11.869 5.666 13.238 1.00 80.75 94 ARG A CA 1
ATOM 727 C C . ARG A 1 94 ? -12.867 6.294 14.197 1.00 80.75 94 ARG A C 1
ATOM 729 O O . ARG A 1 94 ? -12.645 6.281 15.395 1.00 80.75 94 ARG A O 1
ATOM 736 N N . TYR A 1 95 ? -13.983 6.794 13.676 1.00 76.81 95 TYR A N 1
ATOM 737 C CA . TYR A 1 95 ? -15.026 7.462 14.472 1.00 76.81 95 TYR A CA 1
ATOM 738 C C . TYR A 1 95 ? -15.588 6.598 15.617 1.00 76.81 95 TYR A C 1
ATOM 740 O O . TYR A 1 95 ? -16.026 7.112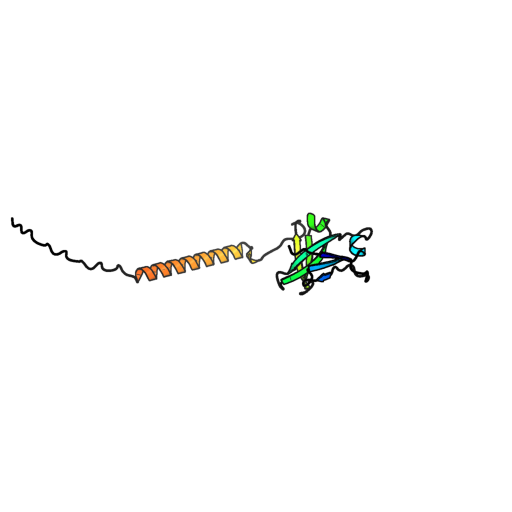 16.635 1.00 76.81 95 TYR A O 1
ATOM 748 N N . LYS A 1 96 ? -15.539 5.266 15.485 1.00 73.88 96 LYS A N 1
ATOM 749 C CA . LYS A 1 9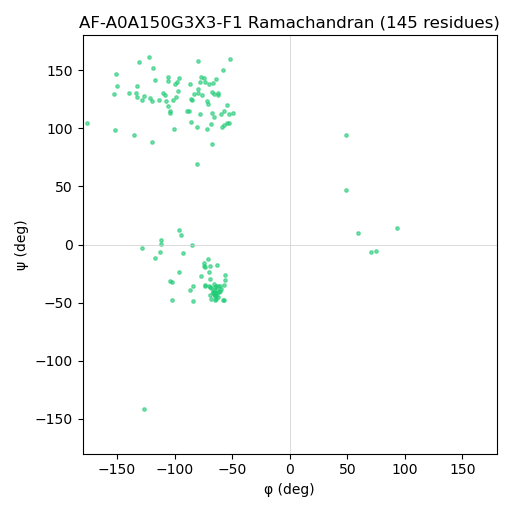6 ? -15.918 4.336 16.564 1.00 73.88 96 LYS A CA 1
ATOM 750 C C . LYS A 1 96 ? -14.937 4.322 17.740 1.00 73.88 96 LYS A C 1
ATOM 752 O O . LYS A 1 96 ? -15.319 3.947 18.838 1.00 73.88 96 LYS A O 1
ATOM 757 N N . ASP A 1 97 ? -13.688 4.705 17.497 1.00 75.31 97 ASP A N 1
ATOM 758 C CA . ASP A 1 97 ? -12.644 4.768 18.517 1.00 75.31 97 ASP A CA 1
ATOM 759 C C . ASP A 1 97 ? -12.687 6.108 19.282 1.00 75.31 97 ASP A C 1
ATOM 761 O O . ASP A 1 97 ? -11.881 6.319 20.187 1.00 75.31 97 ASP A O 1
ATOM 765 N N . GLU A 1 98 ? -13.609 7.024 18.946 1.00 77.06 98 GLU A N 1
ATOM 766 C CA . GLU A 1 98 ? -13.825 8.228 19.748 1.00 77.06 98 GLU A CA 1
ATOM 767 C C . GLU A 1 98 ? -14.403 7.861 21.123 1.00 77.06 98 GLU A C 1
ATOM 769 O O . GLU A 1 98 ? -15.307 7.026 21.210 1.00 77.06 98 GLU A O 1
ATOM 774 N N . PRO A 1 99 ? -13.941 8.511 22.206 1.00 76.88 99 PRO A N 1
ATOM 775 C CA . PRO A 1 99 ? -14.335 8.159 23.571 1.00 76.88 99 PRO A CA 1
ATOM 776 C C . PRO A 1 99 ? -15.855 8.215 23.778 1.00 76.88 99 PRO A C 1
ATOM 778 O O . PRO A 1 99 ? -16.421 7.348 24.432 1.00 76.88 99 PRO A O 1
ATOM 781 N N . GLN A 1 100 ? -16.538 9.156 23.119 1.00 76.75 100 GLN A N 1
ATOM 782 C CA . GLN A 1 100 ? -17.998 9.271 23.160 1.00 76.75 100 GLN A CA 1
ATOM 783 C C . GLN A 1 100 ? -18.712 8.045 22.573 1.00 76.75 100 GLN A C 1
ATOM 785 O O . GLN A 1 100 ? -19.733 7.617 23.104 1.00 76.75 100 GLN A O 1
ATOM 790 N N . ALA A 1 101 ? -18.185 7.476 21.486 1.00 72.44 101 ALA A N 1
ATOM 791 C CA . ALA A 1 101 ? -18.751 6.287 20.856 1.00 72.44 101 ALA A CA 1
ATOM 792 C C . ALA A 1 101 ? -18.468 5.024 21.688 1.00 72.44 101 ALA A C 1
ATOM 794 O O . ALA A 1 101 ? -19.322 4.145 21.778 1.00 72.44 101 ALA A O 1
ATOM 795 N N . GLN A 1 102 ? -17.303 4.958 22.342 1.00 77.94 102 GLN A N 1
ATOM 796 C CA . GLN A 1 102 ? -16.940 3.859 23.239 1.00 77.94 102 GLN A CA 1
ATOM 797 C C . GLN A 1 102 ? -17.778 3.852 24.522 1.00 77.94 102 GLN A C 1
ATOM 799 O O . GLN A 1 102 ? -18.255 2.791 24.912 1.00 77.94 102 GLN A O 1
ATOM 804 N N . GLU A 1 103 ? -18.002 5.014 25.144 1.00 83.69 103 GLU A N 1
ATOM 805 C CA . GLU A 1 103 ? -18.887 5.147 26.312 1.00 83.69 103 GLU A CA 1
ATOM 806 C C . GLU A 1 103 ? -20.327 4.744 25.972 1.00 83.69 103 GLU A C 1
ATOM 808 O O . GLU A 1 103 ? -20.962 4.030 26.743 1.00 83.69 103 GLU A O 1
ATOM 813 N N . GLN A 1 104 ? -20.828 5.128 24.792 1.00 80.44 104 GLN A N 1
ATOM 814 C CA . GLN A 1 104 ? -22.157 4.717 24.327 1.00 80.44 104 GLN A CA 1
ATOM 815 C C . GLN A 1 104 ? -22.260 3.204 24.099 1.00 80.44 104 GLN A C 1
ATOM 817 O O . GLN A 1 104 ? -23.250 2.598 24.497 1.00 80.44 104 GLN A O 1
ATOM 822 N N . GLU A 1 105 ? -21.257 2.583 23.471 1.00 83.25 105 GLU A N 1
ATOM 823 C CA . GLU A 1 105 ? -21.254 1.133 23.233 1.00 83.25 105 GLU A CA 1
ATOM 824 C C . GLU A 1 105 ? -21.094 0.340 24.542 1.00 83.25 105 GLU A C 1
ATOM 826 O O . GLU A 1 105 ? -21.723 -0.704 24.706 1.00 83.25 105 GLU A O 1
ATOM 831 N N . GLN A 1 106 ? -20.295 0.843 25.492 1.00 85.50 106 GLN A N 1
ATOM 832 C CA . GLN A 1 106 ? -20.151 0.257 26.828 1.00 85.50 106 GLN A CA 1
ATOM 833 C C . GLN A 1 106 ? -21.456 0.330 27.622 1.00 85.50 106 GLN A C 1
ATOM 835 O O . GLN A 1 106 ? -21.890 -0.703 28.125 1.00 85.50 106 GLN A O 1
ATOM 840 N N . ALA A 1 107 ? -22.107 1.497 27.657 1.00 88.00 107 ALA A N 1
ATOM 841 C CA . ALA A 1 107 ? -23.399 1.672 28.318 1.00 88.00 107 ALA A CA 1
ATOM 842 C C . ALA A 1 107 ? -24.461 0.726 27.737 1.00 88.00 107 ALA A C 1
ATOM 844 O O . ALA A 1 107 ? -25.087 -0.020 28.480 1.00 88.00 107 ALA A O 1
ATOM 845 N N . GLN A 1 108 ? -24.571 0.646 26.405 1.00 88.88 108 GLN A N 1
ATOM 846 C CA . GLN A 1 108 ? -25.504 -0.276 25.743 1.00 88.88 108 GLN A CA 1
ATOM 847 C C . GLN A 1 108 ? -25.226 -1.747 26.082 1.00 88.88 108 GLN A C 1
ATOM 849 O O . GLN A 1 108 ? -26.152 -2.546 26.192 1.00 88.88 108 GLN A O 1
ATOM 854 N N . ARG A 1 109 ? -23.951 -2.129 26.231 1.00 89.94 109 ARG A N 1
ATOM 855 C CA . ARG A 1 109 ? -23.560 -3.488 26.635 1.00 89.94 109 ARG A CA 1
ATOM 856 C C . ARG A 1 109 ? -23.897 -3.789 28.091 1.00 89.94 109 ARG A C 1
ATOM 858 O O . ARG A 1 109 ? -24.191 -4.942 28.399 1.00 89.94 109 ARG A O 1
ATOM 865 N N . GLU A 1 110 ? -23.775 -2.802 28.973 1.00 91.75 110 GLU A N 1
ATOM 866 C CA . GLU A 1 110 ? -24.158 -2.924 30.380 1.00 91.75 110 GLU A CA 1
ATOM 867 C C . GLU A 1 110 ? -25.678 -3.038 30.509 1.00 91.75 110 GLU A C 1
ATOM 869 O O . GLU A 1 110 ? -26.139 -3.999 31.117 1.00 91.75 110 GLU A O 1
ATOM 874 N N . GLU A 1 111 ? -26.441 -2.180 29.825 1.00 90.62 111 GLU A N 1
ATOM 875 C CA . GLU A 1 111 ? -27.909 -2.244 29.773 1.00 90.62 111 GLU A CA 1
ATOM 876 C C . GLU A 1 111 ? -28.399 -3.608 29.258 1.00 90.62 111 GLU A C 1
ATOM 878 O O . GLU A 1 111 ? -29.224 -4.254 29.896 1.00 90.62 111 GLU A O 1
ATOM 883 N N . GLN A 1 112 ? -27.833 -4.110 28.153 1.00 88.94 112 GLN A N 1
ATOM 884 C CA . GLN A 1 112 ? -28.178 -5.437 27.622 1.00 88.94 112 GLN A CA 1
ATOM 885 C C . GLN A 1 112 ? -27.873 -6.564 28.613 1.00 88.94 112 GLN A C 1
ATOM 887 O O . GLN A 1 112 ? -28.660 -7.497 28.747 1.00 88.94 112 GLN A O 1
ATOM 892 N N . ARG A 1 113 ? -26.744 -6.482 29.328 1.00 90.25 113 ARG A N 1
ATOM 893 C CA . ARG A 1 113 ? -26.365 -7.485 30.330 1.00 90.25 113 ARG A CA 1
ATOM 894 C C . ARG A 1 113 ? -27.306 -7.444 31.537 1.00 90.25 113 ARG A C 1
ATOM 896 O O . ARG A 1 113 ? -27.610 -8.501 32.081 1.00 90.25 113 ARG A O 1
ATOM 903 N N . GLU A 1 114 ? -27.744 -6.261 31.960 1.00 89.38 114 GLU A N 1
ATOM 904 C CA . GLU A 1 114 ? -28.737 -6.101 33.028 1.00 89.38 114 GLU A CA 1
ATOM 905 C C . GLU A 1 114 ? -30.109 -6.644 32.605 1.00 89.38 114 GLU A C 1
ATOM 907 O O . GLU A 1 114 ? -30.750 -7.345 33.385 1.00 89.38 114 GLU A O 1
ATOM 912 N N . GLU A 1 115 ? -30.538 -6.402 31.363 1.00 87.12 115 GLU A N 1
ATOM 913 C CA . GLU A 1 115 ? -31.772 -6.972 30.807 1.00 87.12 115 GLU A CA 1
ATOM 914 C C . GLU A 1 115 ? -31.705 -8.503 30.679 1.00 87.12 115 GLU A C 1
ATOM 916 O O . GLU A 1 115 ? -32.666 -9.188 31.035 1.00 87.12 115 GLU A O 1
ATOM 921 N N . GLU A 1 116 ? -30.578 -9.056 30.216 1.00 86.50 116 GLU A N 1
ATOM 922 C CA . GLU A 1 116 ? -30.348 -10.507 30.156 1.00 86.50 116 GLU A CA 1
ATOM 923 C C . GLU A 1 116 ? -30.370 -11.132 31.557 1.00 86.50 116 GLU A C 1
ATOM 925 O O . GLU A 1 116 ? -31.063 -12.126 31.769 1.00 86.50 116 GLU A O 1
ATOM 930 N N . GLN A 1 117 ? -29.696 -10.517 32.536 1.00 86.12 117 GLN A N 1
ATOM 931 C CA . GLN A 1 117 ? -29.703 -10.984 33.926 1.00 86.12 117 GLN A CA 1
ATOM 932 C C . GLN A 1 117 ? -31.095 -10.911 34.550 1.00 86.12 117 GLN A C 1
ATOM 934 O O . GLN A 1 117 ? -31.529 -11.874 35.175 1.00 86.12 117 GLN A O 1
ATOM 939 N N . ALA A 1 118 ? -31.827 -9.816 34.340 1.00 83.75 118 ALA A N 1
ATOM 940 C CA . ALA A 1 118 ? -33.201 -9.687 34.810 1.00 83.75 118 ALA A CA 1
ATOM 941 C C . ALA A 1 118 ? -34.132 -10.711 34.138 1.00 83.75 118 ALA A C 1
ATOM 943 O O . ALA A 1 118 ? -35.042 -11.238 34.780 1.00 83.75 118 ALA A O 1
ATOM 944 N N . GLY A 1 119 ? -33.898 -11.022 32.860 1.00 83.81 119 GLY A N 1
ATOM 945 C CA . GLY A 1 119 ? -34.587 -12.085 32.132 1.00 83.81 119 GLY A CA 1
ATOM 946 C C . GLY A 1 119 ? -34.297 -13.473 32.706 1.00 83.81 119 GLY A C 1
ATOM 947 O O . GLY A 1 119 ? -35.234 -14.226 32.966 1.00 83.81 119 GLY A O 1
ATOM 948 N N . GLU A 1 120 ? -33.027 -13.792 32.968 1.00 77.38 120 GLU A N 1
ATOM 949 C CA . GLU A 1 120 ? -32.598 -15.046 33.604 1.00 77.38 120 GLU A CA 1
ATOM 950 C C . GLU A 1 120 ? -33.146 -15.183 35.033 1.00 77.38 120 GLU A C 1
ATOM 952 O O . GLU A 1 120 ? -33.630 -16.251 35.409 1.00 77.38 120 GLU A O 1
ATOM 957 N N . GLU A 1 121 ? -33.135 -14.110 35.827 1.00 76.06 121 GLU A N 1
ATOM 958 C CA . GLU A 1 121 ? -33.710 -14.084 37.176 1.00 76.06 121 GLU A CA 1
ATOM 959 C C . GLU A 1 121 ? -35.236 -14.255 37.152 1.00 76.06 121 GLU A C 1
ATOM 961 O O . GLU A 1 121 ? -35.791 -15.010 37.957 1.00 76.06 121 GLU A O 1
ATOM 966 N N . ALA A 1 122 ? -35.929 -13.608 36.210 1.00 75.06 122 ALA A N 1
ATOM 967 C CA . ALA A 1 122 ? -37.368 -13.774 36.023 1.00 75.06 122 ALA A CA 1
ATOM 968 C C . ALA A 1 122 ? -37.728 -15.197 35.557 1.00 75.06 122 ALA A C 1
ATOM 970 O O . ALA A 1 122 ? -38.708 -15.774 36.037 1.00 75.06 122 ALA A O 1
ATOM 971 N N . GLU A 1 123 ? -36.929 -15.791 34.667 1.00 75.81 123 GLU A N 1
ATOM 972 C CA . GLU A 1 123 ? -37.105 -17.173 34.212 1.00 75.81 123 GLU A CA 1
ATOM 973 C C . GLU A 1 123 ? -36.843 -18.179 35.349 1.00 75.81 123 GLU A C 1
ATOM 975 O O . GLU A 1 123 ? -37.617 -19.123 35.535 1.00 75.81 123 GLU A O 1
ATOM 980 N N . ALA A 1 124 ? -35.819 -17.939 36.175 1.00 74.88 124 ALA A N 1
ATOM 981 C CA . ALA A 1 124 ? -35.522 -18.735 37.364 1.00 74.88 124 ALA A CA 1
ATOM 982 C C . ALA A 1 124 ? -36.623 -18.632 38.435 1.00 74.88 124 ALA A C 1
ATOM 984 O O . ALA A 1 124 ? -36.950 -19.628 39.077 1.00 74.88 124 ALA A O 1
ATOM 985 N N . ALA A 1 125 ? -37.246 -17.461 38.609 1.00 72.00 125 ALA A N 1
ATOM 986 C CA . ALA A 1 125 ? -38.349 -17.271 39.554 1.00 72.00 125 ALA A CA 1
ATOM 987 C C . ALA A 1 125 ? -39.646 -17.992 39.131 1.00 72.00 125 ALA A C 1
ATOM 989 O O . ALA A 1 125 ? -40.432 -18.409 39.985 1.00 72.00 125 ALA A O 1
ATOM 990 N N . LEU A 1 126 ? -39.874 -18.166 37.823 1.00 67.56 126 LEU A N 1
ATOM 991 C CA . LEU A 1 126 ? -41.003 -18.935 37.283 1.00 67.56 126 LEU A CA 1
ATOM 992 C C . LEU A 1 126 ? -40.779 -20.453 37.387 1.00 67.56 126 LEU A C 1
ATOM 994 O O . LEU A 1 126 ? -41.742 -21.215 37.513 1.00 67.56 126 LEU A O 1
ATOM 998 N N . GLN A 1 127 ? -39.522 -20.899 37.399 1.00 62.47 127 GLN A N 1
ATOM 999 C CA . GLN A 1 127 ? -39.129 -22.269 37.733 1.00 62.47 127 GLN A CA 1
ATOM 1000 C C . GLN A 1 127 ? -39.101 -22.438 39.263 1.00 62.47 127 GLN A C 1
ATOM 1002 O O . GLN A 1 127 ? -38.046 -22.559 39.879 1.00 62.47 127 GLN A O 1
ATOM 1007 N N . GLY A 1 128 ? -40.281 -22.413 39.893 1.00 54.62 128 GLY A N 1
ATOM 1008 C CA . GLY A 1 128 ? -40.429 -22.556 41.347 1.00 54.62 128 GLY A CA 1
ATOM 1009 C C . GLY A 1 128 ? -39.716 -23.795 41.924 1.00 54.62 128 GLY A C 1
ATOM 1010 O O . GLY A 1 128 ? -39.429 -24.746 41.188 1.00 54.62 128 GLY A O 1
ATOM 1011 N N . PRO A 1 129 ? -39.430 -23.821 43.244 1.00 54.00 129 PRO A N 1
ATOM 1012 C CA . PRO A 1 129 ? -38.724 -24.933 43.870 1.00 54.00 129 PRO A CA 1
ATOM 1013 C C . PRO A 1 129 ? -39.463 -26.237 43.563 1.00 54.00 129 PRO A C 1
ATOM 1015 O O . PR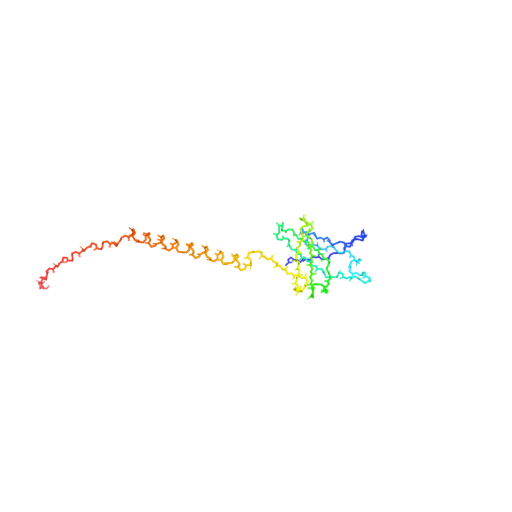O A 1 129 ? -40.639 -26.384 43.894 1.00 54.00 129 PRO A O 1
ATOM 1018 N N . ARG A 1 130 ? -38.781 -27.178 42.898 1.00 51.50 130 ARG A N 1
ATOM 1019 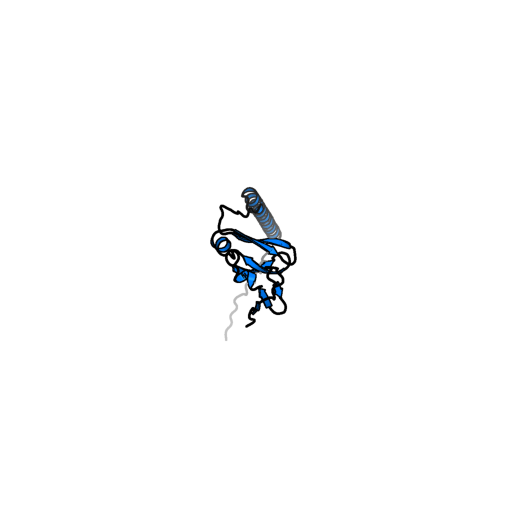C CA . ARG A 1 130 ? -39.287 -28.540 42.704 1.00 51.50 130 ARG A CA 1
ATOM 1020 C C . ARG A 1 130 ? -39.672 -29.084 44.076 1.00 51.50 130 ARG A C 1
ATOM 1022 O O . ARG A 1 130 ? -38.794 -29.297 44.907 1.00 51.50 130 ARG A O 1
ATOM 1029 N N . GLU A 1 131 ? -40.968 -29.294 44.305 1.00 46.44 131 GLU A N 1
ATOM 1030 C CA . GLU A 1 131 ? -41.459 -29.984 45.491 1.00 46.44 131 GLU A CA 1
ATOM 1031 C C . GLU A 1 131 ? -40.813 -31.374 45.532 1.00 46.44 131 GLU A C 1
ATOM 1033 O O . GLU A 1 131 ? -41.186 -32.281 44.783 1.00 46.44 131 GLU A O 1
ATOM 1038 N N . GLU A 1 132 ? -39.807 -31.545 46.390 1.00 50.69 132 GLU A N 1
ATOM 1039 C CA . GLU A 1 132 ? -39.325 -32.862 46.782 1.00 50.69 132 GLU A CA 1
ATOM 1040 C C . GLU A 1 132 ? -40.438 -33.521 47.595 1.00 50.69 132 GLU A C 1
ATOM 1042 O O . GLU A 1 132 ? -40.520 -33.407 48.818 1.00 50.69 132 GLU A O 1
ATOM 1047 N N . GLY A 1 133 ? -41.351 -34.174 46.874 1.00 44.91 133 GLY A N 1
ATOM 1048 C CA . GLY A 1 133 ? -42.404 -34.997 47.436 1.00 44.91 133 GLY A CA 1
ATOM 1049 C C . GLY A 1 133 ? -41.810 -35.961 48.456 1.00 44.91 133 GLY A C 1
ATOM 1050 O O . GLY A 1 133 ? -41.041 -36.863 48.114 1.00 44.91 133 GLY A O 1
ATOM 1051 N N . GLY A 1 134 ? -42.173 -35.749 49.721 1.00 47.72 134 GLY A N 1
ATOM 1052 C CA . GLY A 1 134 ? -41.770 -36.581 50.839 1.00 47.72 134 GLY A CA 1
ATOM 1053 C C . GLY A 1 134 ? -42.127 -38.041 50.584 1.00 47.72 134 GLY A C 1
ATOM 1054 O O . GLY A 1 134 ? -43.279 -38.453 50.718 1.00 47.72 134 GLY A O 1
ATOM 1055 N N . ARG A 1 135 ? -41.119 -38.855 50.258 1.00 49.91 135 ARG A N 1
ATOM 1056 C CA . ARG A 1 135 ? -41.201 -40.306 50.420 1.00 49.91 135 ARG A CA 1
ATOM 1057 C C . ARG A 1 135 ? -41.146 -40.597 51.911 1.00 49.91 135 ARG A C 1
ATOM 1059 O O . ARG A 1 135 ? -40.075 -40.626 52.514 1.00 49.91 135 ARG A O 1
ATOM 1066 N N . SER A 1 136 ? -42.317 -40.823 52.495 1.00 52.25 136 SER A N 1
ATOM 1067 C CA . SER A 1 136 ? -42.460 -41.501 53.775 1.00 52.25 136 SER A CA 1
ATOM 1068 C C . SER A 1 136 ? -41.714 -42.836 53.704 1.00 52.25 136 SER A C 1
ATOM 1070 O O . SER A 1 136 ? -42.142 -43.790 53.056 1.00 52.25 136 SER A O 1
ATOM 1072 N N . GLN A 1 137 ? -40.544 -42.898 54.339 1.00 52.25 137 GLN A N 1
ATOM 1073 C CA . GLN A 1 137 ? -39.851 -44.161 54.544 1.00 52.25 137 GLN A CA 1
ATOM 1074 C C . GLN A 1 137 ? -40.682 -44.977 55.534 1.00 52.25 137 GLN A C 1
ATOM 1076 O O . GLN A 1 137 ? -40.725 -44.687 56.730 1.00 52.25 137 GLN A O 1
ATOM 1081 N N . GLY A 1 138 ? -41.397 -45.970 55.006 1.00 45.75 138 GLY A N 1
ATOM 1082 C CA . GLY A 1 138 ? -42.061 -46.991 55.798 1.00 45.75 138 GLY A CA 1
ATOM 1083 C C . GLY A 1 138 ? -41.036 -47.693 56.680 1.00 45.75 138 GLY A C 1
ATOM 1084 O O . GLY A 1 138 ? -40.116 -48.346 56.192 1.00 45.75 138 GLY A O 1
ATOM 1085 N N . ARG A 1 139 ? -41.196 -47.531 57.993 1.00 48.75 139 ARG A N 1
ATOM 1086 C CA . ARG A 1 139 ? -40.470 -48.267 59.024 1.00 48.75 139 ARG A CA 1
ATOM 1087 C C . ARG A 1 139 ? -40.882 -49.739 58.931 1.00 48.75 139 ARG A C 1
ATOM 1089 O O . ARG A 1 139 ? -42.018 -50.078 59.249 1.00 48.75 139 ARG A O 1
ATOM 1096 N N . VAL A 1 140 ? -39.973 -50.596 58.478 1.00 57.00 140 VAL A N 1
ATOM 1097 C CA . VAL A 1 140 ? -40.148 -52.056 58.509 1.00 57.00 140 VAL A CA 1
ATOM 1098 C C . VAL A 1 140 ? -39.830 -52.530 59.934 1.00 57.00 140 VAL A C 1
ATOM 1100 O O . VAL A 1 140 ? -38.806 -52.103 60.472 1.00 57.00 140 VAL A O 1
ATOM 1103 N N . PRO A 1 141 ? -40.683 -53.336 60.589 1.00 54.12 141 PRO A N 1
ATOM 1104 C CA . PRO A 1 141 ? -40.422 -53.782 61.948 1.00 54.12 141 PRO A CA 1
ATOM 1105 C C . PRO A 1 141 ? -39.380 -54.903 61.970 1.00 54.12 141 PRO A C 1
ATOM 1107 O O . PRO A 1 141 ? -39.341 -55.769 61.096 1.00 54.12 141 PRO A O 1
ATOM 1110 N N . GLU A 1 142 ? -38.557 -54.870 63.012 1.00 55.16 142 GLU A N 1
ATOM 1111 C CA . GLU A 1 142 ? -37.652 -55.942 63.399 1.00 55.16 142 GLU A CA 1
ATOM 1112 C C . GLU A 1 142 ? -38.454 -57.203 63.754 1.00 55.16 142 GLU A C 1
ATOM 1114 O O . GLU A 1 142 ? -39.382 -57.163 64.561 1.00 55.16 142 GLU A O 1
ATOM 1119 N N . GLY A 1 143 ? -38.080 -58.331 63.155 1.00 43.88 143 GLY A N 1
ATOM 1120 C CA . GLY A 1 143 ? -38.628 -59.647 63.463 1.00 43.88 143 GLY A CA 1
ATOM 1121 C C . GLY A 1 143 ? -37.581 -60.713 63.174 1.00 43.88 143 GLY A C 1
ATOM 1122 O O . GLY A 1 143 ? -37.373 -61.084 62.022 1.00 43.88 143 GLY A O 1
ATOM 1123 N N . GLY A 1 144 ? -36.886 -61.161 64.220 1.00 48.81 144 GLY A N 1
ATOM 1124 C CA . GLY A 1 144 ? -35.947 -62.277 64.156 1.00 48.81 144 GLY A CA 1
ATOM 1125 C C . GLY A 1 144 ? -36.632 -63.648 64.188 1.00 48.81 144 GLY A C 1
ATOM 1126 O O . GLY A 1 144 ? -37.744 -63.776 64.687 1.00 48.81 144 GLY A O 1
ATOM 1127 N N . ALA A 1 145 ? -35.924 -64.664 63.692 1.00 50.06 145 ALA A N 1
ATOM 1128 C CA . ALA A 1 145 ? -36.013 -66.091 64.046 1.00 50.06 145 ALA A CA 1
ATOM 1129 C C . ALA A 1 145 ? -34.897 -66.808 63.254 1.00 50.06 145 ALA A C 1
ATOM 1131 O O . ALA A 1 145 ? -34.896 -66.769 62.031 1.00 50.06 145 ALA A O 1
ATOM 1132 N N . GLN A 1 146 ? -33.782 -67.201 63.878 1.00 53.00 146 GLN A N 1
ATOM 1133 C CA . GLN A 1 146 ? -33.547 -68.547 64.431 1.00 53.00 146 GLN A CA 1
ATOM 1134 C C . GLN A 1 146 ? -33.866 -69.699 63.460 1.00 53.00 146 GLN A C 1
ATOM 1136 O O . GLN A 1 146 ? -34.998 -70.185 63.444 1.00 53.00 146 GLN A O 1
ATOM 1141 N N . GLN A 1 147 ? -32.851 -70.181 62.732 1.00 52.56 147 GLN A N 1
ATOM 1142 C CA . GLN A 1 147 ? -32.211 -71.504 62.907 1.00 52.56 147 GLN A CA 1
ATOM 1143 C C . GLN A 1 147 ? -31.174 -71.757 61.811 1.00 52.56 147 GLN A C 1
ATOM 1145 O O . GLN A 1 147 ? -31.489 -71.491 60.632 1.00 52.56 147 GLN A O 1
#

pLDDT: mean 79.86, std 14.09, range [43.88, 94.94]

Nearest PDB structures (foldseek):
  2e2z-assembly1_A  TM=9.224E-01  e=7.711E-03  Saccharomyces cerevisiae
  6p1h-assembly1_B  TM=3.432E-01  e=7.096E+00  Saccharomyces cerevisiae S288C
  6v93-assembly1_F  TM=3.610E-01  e=9.115E+00  Saccharomyces cerevisiae S288C

Foldseek 3Di:
DLDQAEAEDPPPVDQAWDADPVNNYIYGHVCCQPPDPNQFHDWDWDADPPPRAIGIDTHGPCCQVPNWDWDQGPPPRDIDTPHGPDVVHDDDDDVCPPPVNVVVVVVVVVVVVVVVVVVVVVVVVVVPDDPPPDDPPDDDDDDDDDD

Solvent-accessible surface area (backbone atoms only — not comparable to full-atom values): 9239 Å² total; per-residue (Å²): 130,94,70,80,42,80,46,77,35,80,85,78,86,58,71,68,48,46,65,41,78,92,74,38,32,39,32,38,24,58,68,40,72,68,38,93,82,57,65,33,67,37,78,44,77,48,68,38,91,87,80,65,46,70,35,43,41,66,37,37,54,65,33,60,73,63,24,63,35,76,44,66,37,82,79,79,66,48,78,39,82,74,35,77,68,30,68,92,82,53,76,92,83,55,76,66,75,37,67,72,46,43,54,52,54,50,50,53,53,50,53,51,51,52,53,50,49,52,48,51,51,52,54,51,64,71,58,58,84,78,78,77,74,79,76,77,77,79,82,79,80,92,79,91,80,93,131

Sequence (147 aa):
MDHLRIEVKPEDGSTDVEYDDAGKVVRIPLSALSGEGARRTKLVLFTCNKCGGRTARLVNPVAWEQGVVFGQCGTCEVWHVLQARNKKIYEEVRYKDEPQAQEQEQAQREEQREEEQAGEEAEAALQGPREEGGRSQGRVPEGGAQQ

Radius of gyration: 35.03 Å; Cα contacts (8 Å, |Δi|>4): 169; chains: 1; bounding box: 62×85×88 Å

Organism: Gonium pectorale (NCBI:txid33097)

Mean predicted aligned error: 14.37 Å

InterPro domains:
  IPR007853 Zinc finger, DNL-type [PF05180] (44-85)
  IPR007853 Zinc finger, DNL-type [PS51501] (37-132)
  IPR024158 Mitochondrial import protein TIM15 [PTHR20922] (33-118)